Protein AF-A0A7J6WK36-F1 (afdb_monomer)

Sequence (88 aa):
MTPGISDHSPVVLRWNKHIPTTVKPFRFFNHWDEHKDFLNMVGESWQTETRGNPMMRVTNKLKTLKIKLKEWSKNHYSQMQTKISDAK

Organism: Thalictrum thalictroides (NCBI:txid46969)

Secondary structure (DSSP, 8-state):
--------PPP------------PPP---GGGTTSTTHHHHHHHHHHS---SSHHHHHHHHHHHHHHHHHHHHHHHHHHHHHHHHHT-

Solvent-accessible surface area (backbone atoms only — not comparable to full-atom values): 5793 Å² total; per-residue (Å²): 136,86,88,80,79,74,90,71,80,82,84,83,83,82,77,83,78,81,69,77,88,67,82,76,78,91,77,89,59,75,75,49,73,77,35,87,62,38,64,55,52,50,48,56,28,66,69,51,89,62,80,75,55,74,67,51,30,54,54,49,33,53,51,51,37,52,53,53,51,51,52,50,45,46,74,77,40,48,68,59,57,50,56,62,56,72,76,104

Foldseek 3Di:
DDPDDDPDDDDDDDDPPPPPPPDDDQDDDPCLVVDPCNVVLLVVLLPDDDDDDPVRSVVSSVVSSSVVCVVVCCVPCVVVVVVVVVVD

pLDDT: mean 81.64, std 13.92, range [43.06, 95.62]

Radius of gyration: 23.9 Å; Cα contacts (8 Å, |Δi|>4): 22; chains: 1; bounding box: 55×28×69 Å

Mean predicted aligned error: 11.8 Å

Structure (mmCIF, N/CA/C/O backbone):
data_AF-A0A7J6WK36-F1
#
_entry.id   AF-A0A7J6WK36-F1
#
loop_
_atom_site.group_PDB
_atom_site.id
_atom_site.type_symbol
_atom_site.label_atom_id
_atom_site.label_alt_id
_atom_site.label_comp_id
_atom_site.label_asym_id
_atom_site.label_entity_id
_atom_site.label_seq_id
_atom_site.pdbx_PDB_ins_code
_atom_site.Cartn_x
_atom_site.Cartn_y
_atom_site.Cartn_z
_atom_site.occupancy
_atom_site.B_iso_or_equiv
_atom_site.auth_seq_id
_atom_site.auth_comp_id
_atom_site.auth_asym_id
_atom_site.auth_atom_id
_atom_site.pdbx_PDB_model_num
ATOM 1 N N . MET A 1 1 ? 37.659 -12.801 -54.954 1.00 45.97 1 MET A N 1
ATOM 2 C CA . MET A 1 1 ? 36.926 -11.665 -54.359 1.00 45.97 1 MET A CA 1
ATOM 3 C C . MET A 1 1 ? 36.114 -12.214 -53.204 1.00 45.97 1 MET A C 1
ATOM 5 O O . MET A 1 1 ? 35.295 -13.084 -53.450 1.00 45.97 1 MET A O 1
ATOM 9 N N . THR A 1 2 ? 36.408 -11.828 -51.965 1.00 49.88 2 THR A N 1
ATOM 10 C CA . THR A 1 2 ? 35.699 -12.313 -50.768 1.00 49.88 2 THR A CA 1
ATOM 11 C C . THR A 1 2 ? 34.619 -11.299 -50.384 1.00 49.88 2 THR A C 1
ATOM 13 O O . THR A 1 2 ? 34.965 -10.241 -49.857 1.00 49.88 2 THR A O 1
ATOM 16 N N . PRO A 1 3 ? 33.329 -11.559 -50.663 1.00 59.31 3 PRO A N 1
ATOM 17 C CA . PRO A 1 3 ? 32.251 -10.687 -50.229 1.00 59.31 3 PRO A CA 1
ATOM 18 C C . PRO A 1 3 ? 31.945 -11.027 -48.768 1.00 59.31 3 PRO A C 1
ATOM 20 O O . PRO A 1 3 ? 31.574 -12.157 -48.463 1.00 59.31 3 PRO A O 1
ATOM 23 N N . GLY A 1 4 ? 32.138 -10.089 -47.844 1.00 61.28 4 GLY A N 1
ATOM 24 C CA . GLY A 1 4 ? 31.781 -10.371 -46.448 1.00 61.28 4 GLY A CA 1
ATOM 25 C C . GLY A 1 4 ? 32.167 -9.328 -45.413 1.00 61.28 4 GLY A C 1
ATOM 26 O O . GLY A 1 4 ? 31.612 -9.343 -44.320 1.00 61.28 4 GLY A O 1
ATOM 27 N N . ILE A 1 5 ? 33.068 -8.402 -45.732 1.00 63.88 5 ILE A N 1
ATOM 28 C CA . ILE A 1 5 ? 33.434 -7.325 -44.809 1.00 63.88 5 ILE A CA 1
ATOM 29 C C . ILE A 1 5 ? 32.632 -6.072 -45.142 1.00 63.88 5 ILE A C 1
ATOM 31 O O . ILE A 1 5 ? 32.924 -5.328 -46.071 1.00 63.88 5 ILE A O 1
ATOM 35 N N . SER A 1 6 ? 31.561 -5.915 -44.375 1.00 73.94 6 SER A N 1
ATOM 36 C CA . SER A 1 6 ? 30.803 -4.684 -44.209 1.00 73.94 6 SER A CA 1
ATOM 37 C C . SER A 1 6 ? 31.716 -3.631 -43.562 1.00 73.94 6 SER A C 1
ATOM 39 O O . SER A 1 6 ? 32.134 -3.823 -42.423 1.00 73.94 6 SER A O 1
ATOM 41 N N . ASP A 1 7 ? 32.025 -2.530 -44.256 1.00 74.94 7 ASP A N 1
ATOM 42 C CA . ASP A 1 7 ? 32.824 -1.391 -43.738 1.00 74.94 7 ASP A CA 1
ATOM 43 C C . ASP A 1 7 ? 32.015 -0.488 -42.780 1.00 74.94 7 ASP A C 1
ATOM 45 O O . ASP A 1 7 ? 32.234 0.713 -42.620 1.00 74.94 7 ASP A O 1
ATOM 49 N N . HIS A 1 8 ? 30.988 -1.058 -42.154 1.00 77.75 8 HIS A N 1
ATOM 50 C CA . HIS A 1 8 ? 30.112 -0.328 -41.263 1.00 77.75 8 HIS A CA 1
ATOM 51 C C . HIS A 1 8 ? 30.694 -0.353 -39.850 1.00 77.75 8 HIS A C 1
ATOM 53 O O . HIS A 1 8 ? 30.622 -1.358 -39.144 1.00 77.75 8 HIS A O 1
ATOM 59 N N . SER A 1 9 ? 31.241 0.784 -39.418 1.00 78.75 9 SER A N 1
ATOM 60 C CA . SER A 1 9 ? 31.573 1.001 -38.009 1.00 78.75 9 SER A CA 1
ATOM 61 C C . SER A 1 9 ? 30.288 1.129 -37.176 1.00 78.75 9 SER A C 1
ATOM 63 O O . SER A 1 9 ? 29.463 2.003 -37.459 1.00 78.75 9 SER A O 1
ATOM 65 N N . PRO A 1 10 ? 30.082 0.291 -36.144 1.00 78.38 10 PRO A N 1
ATOM 66 C CA . PRO A 1 10 ? 28.904 0.376 -35.292 1.00 78.38 10 PRO A CA 1
ATOM 67 C C . PRO A 1 10 ? 28.952 1.634 -34.418 1.00 78.38 10 PRO A C 1
ATOM 69 O O . PRO A 1 10 ? 29.928 1.898 -33.717 1.00 78.38 10 PRO A O 1
ATOM 72 N N . VAL A 1 11 ? 27.859 2.396 -34.417 1.00 81.69 11 VAL A N 1
ATOM 73 C CA . VAL A 1 11 ? 27.659 3.515 -33.491 1.00 81.69 11 VAL A CA 1
ATOM 74 C C . VAL A 1 11 ? 27.081 2.981 -32.181 1.00 81.69 11 VAL A C 1
ATOM 76 O O . VAL A 1 11 ? 25.999 2.396 -32.154 1.00 81.69 11 VAL A O 1
ATOM 79 N N . VAL A 1 12 ? 27.795 3.211 -31.077 1.00 82.94 12 VAL A N 1
ATOM 80 C CA . VAL A 1 12 ? 27.345 2.857 -29.724 1.00 82.94 12 VAL A CA 1
ATOM 81 C C . VAL A 1 12 ? 26.768 4.098 -29.049 1.00 82.94 12 VAL A C 1
ATOM 83 O O . VAL A 1 12 ? 27.500 4.970 -28.583 1.00 82.94 12 VAL A O 1
ATOM 86 N N . LEU A 1 13 ? 25.440 4.172 -28.967 1.00 82.38 13 LEU A N 1
ATOM 87 C CA . LEU A 1 13 ? 24.745 5.224 -28.227 1.00 82.38 13 LEU A CA 1
ATOM 88 C C . LEU A 1 13 ? 24.607 4.813 -26.759 1.00 82.38 13 LEU A C 1
ATOM 90 O O . LEU A 1 13 ? 23.907 3.857 -26.427 1.00 82.38 13 LEU A O 1
ATOM 94 N N . ARG A 1 14 ? 25.261 5.552 -25.859 1.00 77.62 14 ARG A N 1
ATOM 95 C CA . ARG A 1 14 ? 25.097 5.379 -24.411 1.00 77.62 14 ARG A CA 1
ATOM 96 C C . ARG A 1 14 ? 24.025 6.331 -23.905 1.00 77.62 14 ARG A C 1
ATOM 98 O O . ARG A 1 14 ? 24.282 7.510 -23.683 1.00 77.62 14 ARG A O 1
ATOM 105 N N . TRP A 1 15 ? 22.818 5.813 -23.709 1.00 78.94 15 TRP A N 1
ATOM 106 C CA . TRP A 1 15 ? 21.743 6.572 -23.083 1.00 78.94 15 TRP A CA 1
ATOM 107 C C . TRP A 1 15 ? 21.832 6.440 -21.563 1.00 78.94 15 TRP A C 1
ATOM 109 O O . TRP A 1 15 ? 21.509 5.390 -21.003 1.00 78.94 15 TRP A O 1
ATOM 119 N N . ASN A 1 16 ? 22.244 7.509 -20.883 1.00 73.50 16 ASN A N 1
ATOM 120 C CA . ASN A 1 16 ? 22.182 7.564 -19.428 1.00 73.50 16 ASN A CA 1
ATOM 121 C C . ASN A 1 16 ? 20.709 7.731 -19.026 1.00 73.50 16 ASN A C 1
ATOM 123 O O . ASN A 1 16 ? 20.159 8.832 -19.055 1.00 73.50 16 ASN A O 1
ATOM 127 N N . LYS A 1 17 ? 20.024 6.620 -18.727 1.00 69.12 17 LYS A N 1
ATOM 128 C CA . LYS A 1 17 ? 18.642 6.650 -18.237 1.00 69.12 17 LYS A CA 1
ATOM 129 C C . LYS A 1 17 ? 18.668 7.206 -16.814 1.00 69.12 17 LYS A C 1
ATOM 131 O O . LYS A 1 17 ? 18.706 6.446 -15.853 1.00 69.12 17 LYS A O 1
ATOM 136 N N . HIS A 1 18 ? 18.628 8.528 -16.671 1.00 69.56 18 HIS A N 1
ATOM 137 C CA . HIS A 1 18 ? 18.203 9.130 -15.416 1.00 69.56 18 HIS A CA 1
ATOM 138 C C . HIS A 1 18 ? 16.711 8.824 -15.273 1.00 69.56 18 HIS A C 1
ATOM 140 O O . HIS A 1 18 ? 15.864 9.566 -15.762 1.00 69.56 18 HIS A O 1
ATOM 146 N N . ILE A 1 19 ? 16.388 7.660 -14.710 1.00 69.25 19 ILE A N 1
ATOM 147 C CA . ILE A 1 19 ? 15.015 7.292 -14.379 1.00 69.25 19 ILE A CA 1
ATOM 148 C C . ILE A 1 19 ? 14.716 8.052 -13.090 1.00 69.25 19 ILE A C 1
ATOM 150 O O . ILE A 1 19 ? 15.246 7.662 -12.047 1.00 69.25 19 ILE A O 1
ATOM 154 N N . PRO A 1 20 ? 13.932 9.146 -13.118 1.00 69.00 20 PRO A N 1
ATOM 155 C CA . PRO A 1 20 ? 13.500 9.750 -11.873 1.00 69.00 20 PRO A CA 1
ATOM 156 C C . PRO A 1 20 ? 12.810 8.670 -11.040 1.00 69.00 20 PRO A C 1
ATOM 158 O O . PRO A 1 20 ? 11.987 7.901 -11.546 1.00 69.00 20 PRO A O 1
ATOM 161 N N . THR A 1 21 ? 13.159 8.593 -9.760 1.00 68.19 21 THR A N 1
ATOM 162 C CA . THR A 1 21 ? 12.507 7.730 -8.773 1.00 68.19 21 THR A CA 1
ATOM 163 C C . THR A 1 21 ? 11.109 8.271 -8.473 1.00 68.19 21 THR A C 1
ATOM 165 O O . THR A 1 21 ? 10.797 8.727 -7.378 1.00 68.19 21 THR A O 1
ATOM 168 N N . THR A 1 22 ? 10.228 8.258 -9.471 1.00 74.12 22 THR A N 1
ATOM 169 C CA . THR A 1 22 ? 8.822 8.597 -9.288 1.00 74.12 22 THR A CA 1
ATOM 170 C C . THR A 1 22 ? 8.164 7.479 -8.490 1.00 74.12 22 THR A C 1
ATOM 172 O O . THR A 1 22 ? 8.194 6.308 -8.881 1.00 74.12 22 THR A O 1
ATOM 175 N N . VAL A 1 23 ? 7.543 7.833 -7.363 1.00 74.56 23 VAL A N 1
ATOM 176 C CA . VAL A 1 23 ? 6.751 6.886 -6.574 1.00 74.56 23 VAL A CA 1
ATOM 177 C C . VAL A 1 23 ? 5.615 6.371 -7.453 1.00 74.56 23 VAL A C 1
ATOM 179 O O . VAL A 1 23 ? 4.726 7.129 -7.839 1.00 74.56 23 VAL A O 1
ATOM 182 N N . LYS A 1 24 ? 5.634 5.074 -7.779 1.00 78.38 24 LYS A N 1
ATOM 183 C CA . LYS A 1 24 ? 4.564 4.470 -8.579 1.00 78.38 24 LYS A CA 1
ATOM 184 C C . LYS A 1 24 ? 3.226 4.615 -7.837 1.00 78.38 24 LYS A C 1
ATOM 186 O O . LYS A 1 24 ? 3.148 4.251 -6.652 1.00 78.38 24 LYS A O 1
ATOM 191 N N . PRO A 1 25 ? 2.168 5.117 -8.500 1.00 83.81 25 PRO A N 1
ATOM 192 C CA . PRO A 1 25 ? 0.847 5.160 -7.899 1.00 83.81 25 PRO A CA 1
ATOM 193 C C . PRO A 1 25 ? 0.390 3.741 -7.557 1.00 83.81 25 PRO A C 1
ATOM 195 O O . PRO A 1 25 ? 0.817 2.753 -8.156 1.00 83.81 25 PRO A O 1
ATOM 198 N N . PHE A 1 26 ? -0.475 3.632 -6.553 1.00 85.31 26 PHE A N 1
ATOM 199 C CA . PHE A 1 26 ? -1.079 2.348 -6.227 1.00 85.31 26 PHE A CA 1
ATOM 200 C C . PHE A 1 26 ? -2.047 1.939 -7.333 1.00 85.31 26 PHE A C 1
ATOM 202 O O . PHE A 1 26 ? -2.890 2.740 -7.732 1.00 85.31 26 PHE A O 1
ATOM 209 N N . ARG A 1 27 ? -1.929 0.692 -7.786 1.00 87.56 27 ARG A N 1
ATOM 210 C CA . ARG A 1 27 ? -2.815 0.086 -8.770 1.00 87.56 27 ARG A CA 1
ATOM 211 C C . ARG A 1 27 ? -3.427 -1.162 -8.152 1.00 87.56 27 ARG A C 1
ATOM 213 O O . ARG A 1 27 ? -2.694 -2.021 -7.671 1.00 87.56 27 ARG A O 1
ATOM 220 N N . PHE A 1 28 ? -4.752 -1.223 -8.155 1.00 88.06 28 PHE A N 1
ATOM 221 C CA . PHE A 1 28 ? -5.476 -2.456 -7.885 1.00 88.06 28 PHE A CA 1
ATOM 222 C C . PHE A 1 28 ? -5.437 -3.324 -9.143 1.00 88.06 28 PHE A C 1
ATOM 224 O O . PHE A 1 28 ? -5.566 -2.803 -10.254 1.00 88.06 28 PHE A O 1
ATOM 231 N N . PHE A 1 29 ? -5.226 -4.624 -8.975 1.00 88.50 29 PHE A N 1
ATOM 232 C CA . PHE A 1 29 ? -5.223 -5.571 -10.079 1.00 88.50 29 PHE A CA 1
ATOM 233 C C . PHE A 1 29 ? -6.398 -6.514 -9.910 1.00 88.50 29 PHE A C 1
ATOM 235 O O . PHE A 1 29 ? -6.491 -7.145 -8.864 1.00 88.50 29 PHE A O 1
ATOM 242 N N . ASN A 1 30 ? -7.225 -6.642 -10.947 1.00 89.56 30 ASN A N 1
ATOM 243 C CA . ASN A 1 30 ? -8.487 -7.377 -10.867 1.00 89.56 30 ASN A CA 1
ATOM 244 C C . ASN A 1 30 ? -8.299 -8.771 -10.275 1.00 89.56 30 ASN A C 1
ATOM 246 O O . ASN A 1 30 ? -8.829 -8.980 -9.208 1.00 89.56 30 ASN A O 1
ATOM 250 N N . HIS A 1 31 ? -7.386 -9.596 -10.803 1.00 88.81 31 HIS A N 1
ATOM 251 C CA . HIS A 1 31 ? -7.087 -10.953 -10.299 1.00 88.81 31 HIS A CA 1
ATOM 252 C C . HIS A 1 31 ? -6.778 -11.094 -8.790 1.00 88.81 31 HIS A C 1
ATOM 254 O O . HIS A 1 31 ? -6.633 -12.205 -8.288 1.00 88.81 31 HIS A O 1
ATOM 260 N N . TRP A 1 32 ? -6.589 -9.992 -8.056 1.00 91.31 32 TRP A N 1
ATOM 261 C CA . TRP A 1 32 ? -6.513 -10.048 -6.603 1.00 91.31 32 TRP A CA 1
ATOM 262 C C . TRP A 1 32 ? -7.850 -10.446 -5.990 1.00 91.31 32 TRP A C 1
ATOM 264 O O . TRP A 1 32 ? -7.827 -11.126 -4.977 1.00 91.31 32 TRP A O 1
ATOM 274 N N . ASP A 1 33 ? -8.984 -10.061 -6.577 1.00 90.19 33 ASP A N 1
ATOM 275 C CA . ASP A 1 33 ? -10.310 -10.409 -6.060 1.00 90.19 33 ASP A CA 1
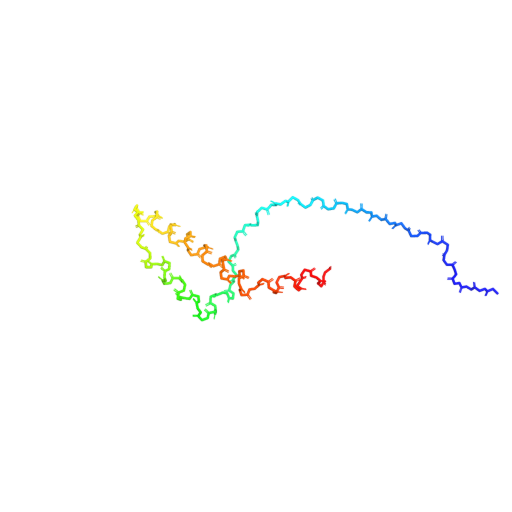ATOM 276 C C . ASP A 1 33 ? -10.623 -11.910 -6.154 1.00 90.19 33 ASP A C 1
ATOM 278 O O . ASP A 1 33 ? -11.298 -12.453 -5.283 1.00 90.19 33 ASP A O 1
ATOM 282 N N . GLU A 1 34 ? -10.048 -12.591 -7.142 1.00 91.50 34 GLU A N 1
ATOM 283 C CA . GLU A 1 34 ? -10.085 -14.044 -7.315 1.00 91.50 34 GLU A CA 1
ATOM 284 C C . GLU A 1 34 ? -9.209 -14.794 -6.293 1.00 91.50 34 GLU A C 1
ATOM 286 O O . GLU A 1 34 ? -9.369 -16.001 -6.093 1.00 91.50 34 GLU A O 1
ATOM 291 N N . HIS A 1 35 ? -8.268 -14.115 -5.626 1.00 92.00 35 HIS A N 1
ATOM 292 C CA . HIS A 1 35 ? -7.385 -14.768 -4.667 1.00 92.00 35 HIS A CA 1
ATOM 293 C C . HIS A 1 35 ? -8.136 -15.107 -3.374 1.00 92.00 35 HIS A C 1
ATOM 295 O O . HIS A 1 35 ? -8.712 -14.236 -2.726 1.00 92.00 35 HIS A O 1
ATOM 301 N N . LYS A 1 36 ? -8.044 -16.364 -2.926 1.00 93.12 36 LYS A N 1
ATOM 302 C CA . LYS A 1 36 ? -8.738 -16.879 -1.726 1.00 93.12 36 LYS A CA 1
ATOM 303 C C . LYS A 1 36 ? -8.579 -16.012 -0.465 1.00 93.12 36 LYS A C 1
ATOM 305 O O . LYS A 1 36 ? -9.514 -15.877 0.317 1.00 93.12 36 LYS A O 1
ATOM 310 N N . ASP A 1 37 ? -7.410 -15.398 -0.289 1.00 90.88 37 ASP A N 1
ATOM 311 C CA . ASP A 1 37 ? -7.087 -14.600 0.901 1.00 90.88 37 ASP A CA 1
ATOM 312 C C . ASP A 1 37 ? -7.560 -13.137 0.799 1.00 90.88 37 ASP A C 1
ATOM 314 O O . ASP A 1 37 ? -7.487 -12.389 1.775 1.00 90.88 37 ASP A O 1
ATOM 318 N N . PHE A 1 38 ? -8.059 -12.704 -0.364 1.00 92.75 38 PHE A N 1
ATOM 319 C CA . PHE A 1 38 ? -8.443 -11.314 -0.603 1.00 92.75 38 PHE A CA 1
ATOM 320 C C . PHE A 1 38 ? -9.582 -10.851 0.296 1.00 92.75 38 PHE A C 1
ATOM 322 O O . PHE A 1 38 ? -9.446 -9.845 0.995 1.00 92.75 38 PHE A O 1
ATOM 329 N N . LEU A 1 39 ? -10.685 -11.603 0.330 1.00 95.12 39 LEU A N 1
ATOM 330 C CA . LEU A 1 39 ? -11.830 -11.262 1.173 1.00 95.12 39 LEU A CA 1
ATOM 331 C C . LEU A 1 39 ? -11.466 -11.273 2.660 1.00 95.12 39 LEU A C 1
ATOM 333 O O . LEU A 1 39 ? -11.968 -10.435 3.408 1.00 95.12 39 LEU A O 1
ATOM 337 N N . ASN A 1 40 ? -10.549 -12.153 3.077 1.00 94.81 40 ASN A N 1
ATOM 338 C CA . ASN A 1 40 ? -10.054 -12.158 4.449 1.00 94.81 40 ASN A CA 1
ATOM 339 C C . ASN A 1 40 ? -9.296 -10.857 4.771 1.00 94.81 40 ASN A C 1
ATOM 341 O O . ASN A 1 40 ? -9.620 -10.176 5.743 1.00 94.81 40 ASN A O 1
ATOM 345 N N . MET A 1 41 ? -8.372 -10.428 3.904 1.00 94.19 41 MET A N 1
ATOM 346 C CA . MET A 1 41 ? -7.655 -9.156 4.077 1.00 94.19 41 MET A CA 1
ATOM 347 C C . MET A 1 41 ? -8.601 -7.947 4.132 1.00 94.19 41 MET A C 1
ATOM 349 O O . MET A 1 41 ? -8.408 -7.048 4.956 1.00 94.19 41 MET A O 1
ATOM 353 N N . VAL A 1 42 ? -9.637 -7.928 3.283 1.00 95.25 42 VAL A N 1
ATOM 354 C CA . VAL A 1 42 ? -10.687 -6.897 3.313 1.00 95.25 42 VAL A CA 1
ATOM 355 C C . VAL A 1 42 ? -11.421 -6.923 4.650 1.00 95.25 42 VAL A C 1
ATOM 357 O O . VAL A 1 42 ? -11.555 -5.874 5.284 1.00 95.25 42 VAL A O 1
ATOM 360 N N . GLY A 1 43 ? -11.842 -8.106 5.100 1.00 95.38 43 GLY A N 1
ATOM 361 C CA . GLY A 1 43 ? -12.518 -8.314 6.376 1.00 95.38 43 GLY A CA 1
ATOM 362 C C . GLY A 1 43 ? -11.701 -7.783 7.549 1.00 95.38 43 GLY A C 1
ATOM 363 O O . GLY A 1 43 ? -12.187 -6.949 8.310 1.00 95.38 43 GLY A O 1
ATOM 364 N N . GLU A 1 44 ? -10.429 -8.160 7.649 1.00 93.38 44 GLU A N 1
ATOM 365 C CA . GLU A 1 44 ? -9.534 -7.675 8.701 1.00 93.38 44 GLU A CA 1
ATOM 366 C C . GLU A 1 44 ? -9.364 -6.145 8.677 1.00 93.38 44 GLU A C 1
ATOM 368 O O . GLU A 1 44 ? -9.360 -5.489 9.722 1.00 93.38 44 GLU A O 1
ATOM 373 N N . SER A 1 45 ? -9.230 -5.540 7.490 1.00 93.25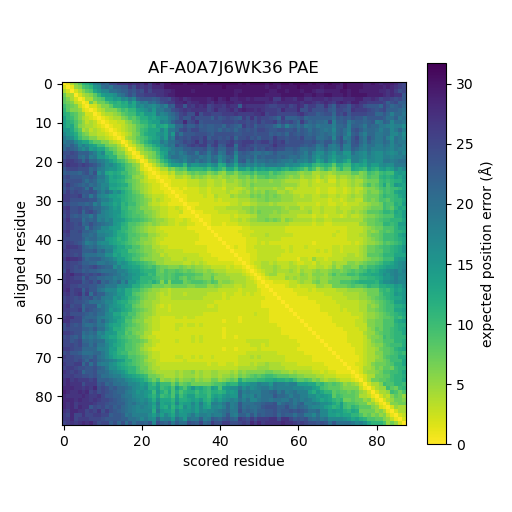 45 SER A N 1
ATOM 374 C CA . SER A 1 45 ? -9.192 -4.077 7.359 1.00 93.25 45 SER A CA 1
ATOM 375 C C . SER A 1 45 ? -10.506 -3.426 7.794 1.00 93.25 45 SER A C 1
ATOM 377 O O . SER A 1 45 ? -10.496 -2.333 8.366 1.00 93.25 45 SER A O 1
ATOM 379 N N . TRP A 1 46 ? -11.639 -4.095 7.576 1.00 94.00 46 TRP A N 1
ATOM 380 C CA . TRP A 1 46 ? -12.954 -3.611 7.985 1.00 94.00 46 TRP A CA 1
ATOM 381 C C . TRP A 1 46 ? -13.248 -3.796 9.473 1.00 94.00 46 TRP A C 1
ATOM 383 O O . TRP A 1 46 ? -14.005 -2.997 10.020 1.00 94.00 46 TRP A O 1
ATOM 393 N N . GLN A 1 47 ? -12.611 -4.750 10.148 1.00 92.25 47 GLN A N 1
ATOM 394 C CA . GLN A 1 47 ? -12.709 -4.911 11.604 1.00 92.25 47 GLN A CA 1
ATOM 395 C C . GLN A 1 47 ? -11.847 -3.909 12.382 1.00 92.25 47 GLN A C 1
ATOM 397 O O . GLN A 1 47 ? -12.006 -3.749 13.587 1.00 92.25 47 GLN A O 1
ATOM 402 N N . THR A 1 48 ? -10.957 -3.177 11.705 1.00 86.25 48 THR A N 1
ATOM 403 C CA . THR A 1 48 ? -10.133 -2.163 12.370 1.00 86.25 48 THR A CA 1
ATOM 404 C C . THR A 1 48 ? -11.004 -1.005 12.882 1.00 86.25 48 THR A C 1
ATOM 406 O O . THR A 1 48 ? -11.655 -0.293 12.096 1.00 86.25 48 THR A O 1
ATOM 409 N N . GLU A 1 49 ? -10.995 -0.811 14.204 1.00 87.75 49 GLU A N 1
ATOM 410 C CA . GLU A 1 49 ? -11.616 0.321 14.895 1.00 87.75 49 GLU A CA 1
ATOM 411 C C . GLU A 1 49 ? -11.055 1.628 14.322 1.00 87.75 49 GLU A C 1
ATOM 413 O O . GLU A 1 49 ? -9.847 1.859 14.276 1.00 87.75 49 GLU A O 1
ATOM 418 N N . THR A 1 50 ? -11.938 2.491 13.830 1.00 87.62 50 THR A N 1
ATOM 419 C CA . THR A 1 50 ? -11.559 3.743 13.168 1.00 87.62 50 THR A CA 1
ATOM 420 C C . THR A 1 50 ? -12.426 4.865 13.711 1.00 87.62 50 THR A C 1
ATOM 422 O O . THR A 1 50 ? -13.652 4.817 13.614 1.00 87.62 50 THR A O 1
ATOM 425 N N . ARG A 1 51 ? -11.775 5.877 14.292 1.00 91.12 51 ARG A N 1
ATOM 426 C CA . ARG A 1 51 ? -12.421 7.080 14.831 1.00 91.12 51 ARG A CA 1
ATOM 427 C C . ARG A 1 51 ? -12.682 8.102 13.719 1.00 91.12 51 ARG A C 1
ATOM 429 O O . ARG A 1 51 ? -11.963 8.135 12.719 1.00 91.12 51 ARG A O 1
ATOM 436 N N . GLY A 1 52 ? -13.682 8.959 13.921 1.00 92.38 52 GLY A N 1
ATOM 437 C CA . GLY A 1 52 ? -14.041 10.052 13.012 1.00 92.38 52 GLY A CA 1
ATOM 438 C C . GLY A 1 52 ? -15.430 9.897 12.393 1.00 92.38 52 GLY A C 1
ATOM 439 O O . GLY A 1 52 ? -16.172 8.967 12.711 1.00 92.38 52 GLY A O 1
ATOM 440 N N . ASN A 1 53 ? -15.784 10.825 11.502 1.00 95.56 53 ASN A N 1
ATOM 441 C CA . ASN A 1 53 ? -17.068 10.790 10.801 1.00 95.56 53 ASN A CA 1
ATOM 442 C C . ASN A 1 53 ? -17.155 9.585 9.832 1.00 95.56 53 ASN A C 1
ATOM 444 O O . ASN A 1 53 ? -16.126 8.988 9.496 1.00 95.56 53 ASN A O 1
ATOM 448 N N . PRO A 1 54 ? -18.353 9.213 9.348 1.00 94.00 54 PRO A N 1
ATOM 449 C CA . PRO A 1 54 ? -18.522 8.049 8.475 1.00 94.00 54 PRO A CA 1
ATOM 450 C C . PRO A 1 54 ? -17.595 8.035 7.247 1.00 94.00 54 PRO A C 1
ATOM 452 O O . PRO A 1 54 ? -17.000 7.003 6.939 1.00 94.00 54 PRO A O 1
ATOM 455 N N . MET A 1 55 ? -17.384 9.183 6.598 1.00 95.62 55 MET A N 1
ATOM 456 C CA . MET A 1 55 ? -16.506 9.298 5.428 1.00 95.62 55 MET A CA 1
ATOM 457 C C . MET A 1 55 ? -15.026 9.081 5.787 1.00 95.62 55 MET A C 1
ATOM 459 O O . MET A 1 55 ? -14.291 8.381 5.086 1.00 95.62 55 MET A O 1
ATOM 463 N N . MET A 1 56 ? -14.577 9.622 6.922 1.00 94.75 56 MET A N 1
ATOM 464 C CA . MET A 1 56 ? -13.237 9.374 7.460 1.00 94.75 56 MET A CA 1
ATOM 465 C C . MET A 1 56 ? -13.032 7.897 7.793 1.00 94.75 56 MET A C 1
ATOM 467 O O . MET A 1 56 ? -11.977 7.341 7.504 1.00 94.75 56 MET A O 1
ATOM 471 N N . ARG A 1 57 ? -14.045 7.234 8.358 1.00 94.56 57 ARG A N 1
ATOM 472 C CA . ARG A 1 57 ? -13.971 5.804 8.684 1.00 94.56 57 ARG A CA 1
ATOM 473 C C . ARG A 1 57 ? -13.775 4.962 7.426 1.00 94.56 57 ARG A C 1
ATOM 475 O O . ARG A 1 57 ? -12.867 4.136 7.395 1.00 94.56 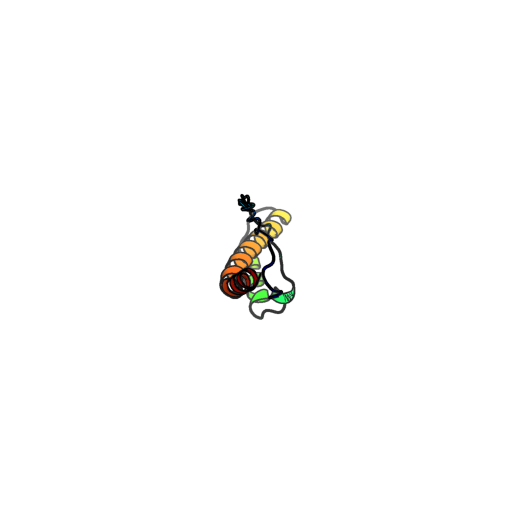57 ARG A O 1
ATOM 482 N N . VAL A 1 58 ? -14.550 5.218 6.370 1.00 94.19 58 VAL A N 1
ATOM 483 C CA . VAL A 1 58 ? -14.406 4.521 5.079 1.00 94.19 58 VAL A CA 1
ATOM 484 C C . VAL A 1 58 ? -13.028 4.774 4.464 1.00 94.19 58 VAL A C 1
ATOM 486 O O . VAL A 1 58 ? -12.316 3.831 4.124 1.00 94.19 58 VAL A O 1
ATOM 489 N N . THR A 1 59 ? -12.605 6.036 4.368 1.00 94.31 59 THR A N 1
ATOM 490 C CA . THR A 1 59 ? -11.301 6.377 3.774 1.00 94.31 59 THR A CA 1
ATOM 491 C C . THR A 1 59 ? -10.128 5.789 4.557 1.00 94.31 59 THR A C 1
ATOM 493 O O . THR A 1 59 ? -9.163 5.329 3.948 1.00 94.31 59 THR A O 1
ATOM 496 N N . ASN A 1 60 ? -10.204 5.733 5.887 1.00 94.12 60 ASN A N 1
ATOM 497 C CA . ASN A 1 60 ? -9.174 5.111 6.715 1.00 94.12 60 ASN A CA 1
ATOM 498 C C . ASN A 1 60 ? -9.123 3.591 6.524 1.00 94.12 60 ASN A C 1
ATOM 500 O O . ASN A 1 60 ? -8.033 3.052 6.350 1.00 94.12 60 ASN A O 1
ATOM 504 N N . LYS A 1 61 ? -10.270 2.906 6.450 1.00 95.06 61 LYS A N 1
ATOM 505 C CA . LYS A 1 61 ? -10.316 1.467 6.136 1.00 95.06 61 LYS A CA 1
ATOM 506 C C . LYS A 1 61 ? -9.699 1.164 4.768 1.00 95.06 61 LYS A C 1
ATOM 508 O O . LYS A 1 61 ? -8.878 0.256 4.655 1.00 95.06 61 LYS A O 1
ATOM 513 N N . LEU A 1 62 ? -10.001 1.976 3.752 1.00 94.56 62 LEU A N 1
ATOM 514 C CA . LEU A 1 62 ? -9.398 1.853 2.419 1.00 94.56 62 LEU A CA 1
ATOM 515 C C . LEU A 1 62 ? -7.884 2.120 2.425 1.00 94.56 62 LEU A C 1
ATOM 517 O O . LEU A 1 62 ? -7.137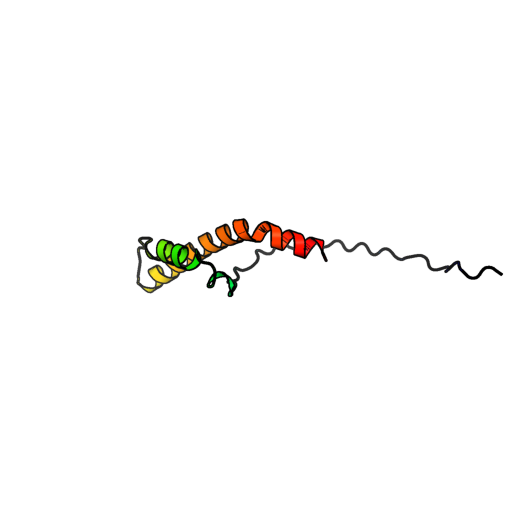 1.437 1.724 1.00 94.56 62 LEU A O 1
ATOM 521 N N . LYS A 1 63 ? -7.400 3.078 3.228 1.00 93.38 63 LYS A N 1
ATOM 522 C CA . LYS A 1 63 ? -5.956 3.316 3.413 1.00 93.38 63 LYS A CA 1
ATOM 523 C C . LYS A 1 63 ? -5.266 2.105 4.041 1.00 93.38 63 LYS A C 1
ATOM 525 O O . LYS A 1 63 ? -4.221 1.696 3.542 1.00 93.38 63 LYS A O 1
ATOM 530 N N . THR A 1 64 ? -5.856 1.519 5.081 1.00 93.88 64 THR A N 1
ATOM 531 C CA . THR A 1 64 ? -5.334 0.307 5.726 1.00 93.88 64 THR A CA 1
ATOM 532 C C . THR A 1 64 ? -5.281 -0.857 4.741 1.00 93.88 64 THR A 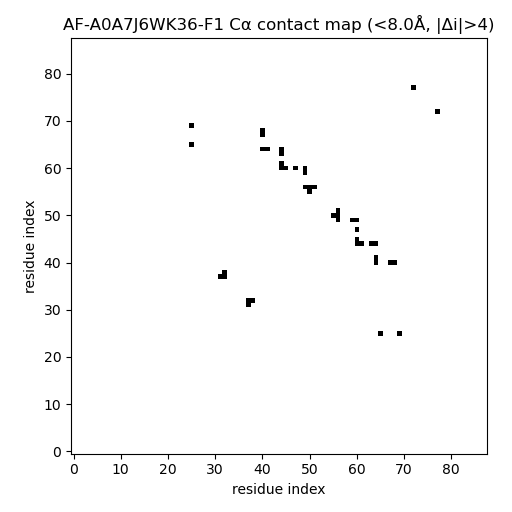C 1
ATOM 534 O O . THR A 1 64 ? -4.235 -1.488 4.595 1.00 93.88 64 THR A O 1
ATOM 537 N N . LEU A 1 65 ? -6.367 -1.091 4.000 1.00 94.81 65 LEU A N 1
ATOM 538 C CA . LEU A 1 65 ? -6.432 -2.139 2.982 1.00 94.81 65 LEU A CA 1
ATOM 539 C C . LEU A 1 65 ? -5.361 -1.947 1.901 1.00 94.81 65 LEU A C 1
ATOM 541 O O . LEU A 1 65 ? -4.659 -2.887 1.542 1.00 94.81 65 LEU A O 1
ATOM 545 N N . LYS A 1 66 ? -5.171 -0.714 1.421 1.00 93.38 66 LYS A N 1
ATOM 546 C CA . LYS A 1 66 ? -4.126 -0.374 0.445 1.00 93.38 66 LYS A CA 1
ATOM 547 C C . LYS A 1 66 ? -2.721 -0.738 0.935 1.00 93.38 66 LYS A C 1
ATOM 549 O O . LYS A 1 66 ? -1.908 -1.185 0.128 1.00 93.38 66 LYS A O 1
ATOM 554 N N . ILE A 1 67 ? -2.411 -0.516 2.214 1.00 92.12 67 ILE A N 1
ATOM 555 C CA . ILE A 1 67 ? -1.103 -0.863 2.793 1.00 92.12 67 ILE A CA 1
ATOM 556 C C . ILE A 1 67 ? -0.928 -2.384 2.801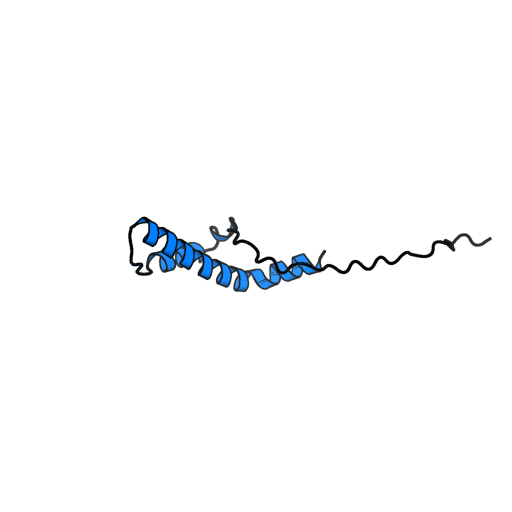 1.00 92.12 67 ILE A C 1
ATOM 558 O O . ILE A 1 67 ? 0.055 -2.871 2.244 1.00 92.12 67 ILE A O 1
ATOM 562 N N . LYS A 1 68 ? -1.917 -3.120 3.324 1.00 92.31 68 LYS A N 1
ATOM 563 C CA . LYS A 1 68 ? -1.903 -4.590 3.347 1.00 92.31 68 LYS A CA 1
ATOM 564 C C . LYS A 1 68 ? -1.741 -5.186 1.950 1.00 92.31 68 LYS A C 1
ATOM 566 O O . LYS A 1 68 ? -0.866 -6.015 1.734 1.00 92.31 68 LYS A O 1
ATOM 571 N N . LEU A 1 69 ? -2.513 -4.706 0.973 1.00 92.62 69 LEU A N 1
ATOM 572 C CA . LEU A 1 69 ? -2.437 -5.180 -0.411 1.00 92.62 69 LEU A CA 1
ATOM 573 C C . LEU A 1 69 ? -1.087 -4.881 -1.066 1.00 92.62 69 LEU A C 1
ATOM 575 O O . LEU A 1 69 ? -0.602 -5.689 -1.853 1.00 92.62 69 LEU A O 1
ATOM 579 N N . LYS A 1 70 ? -0.454 -3.742 -0.756 1.00 90.19 70 LYS A N 1
ATOM 580 C CA . LYS A 1 70 ? 0.896 -3.440 -1.254 1.00 90.19 70 LYS A CA 1
ATOM 581 C C . LYS A 1 70 ? 1.931 -4.423 -0.720 1.00 90.19 70 LYS A C 1
ATOM 583 O O . LYS A 1 70 ? 2.783 -4.870 -1.484 1.00 90.19 70 LYS A O 1
ATOM 588 N N . GLU A 1 71 ? 1.873 -4.725 0.569 1.00 89.88 71 GLU A N 1
ATOM 589 C CA . GLU A 1 71 ? 2.793 -5.661 1.211 1.00 89.88 71 GLU A CA 1
ATOM 590 C C . GLU A 1 71 ? 2.567 -7.089 0.714 1.00 89.88 71 GLU A C 1
ATOM 592 O O . GLU A 1 71 ? 3.501 -7.736 0.243 1.00 89.88 71 GLU A O 1
ATOM 597 N N . TRP A 1 72 ? 1.312 -7.532 0.700 1.00 91.31 72 TRP A N 1
ATOM 598 C CA . TRP A 1 72 ? 0.913 -8.823 0.157 1.00 91.31 72 TRP A CA 1
ATOM 599 C C . TRP A 1 72 ? 1.335 -8.976 -1.310 1.00 91.31 72 TRP A C 1
ATOM 601 O O . TRP A 1 72 ? 2.004 -9.943 -1.667 1.00 91.31 72 TRP A O 1
ATOM 611 N N . SER A 1 73 ? 1.059 -7.979 -2.157 1.00 88.38 73 SER A N 1
ATOM 612 C CA . SER A 1 73 ? 1.462 -8.008 -3.565 1.00 88.38 73 SER A CA 1
ATOM 613 C C . SER A 1 73 ? 2.978 -8.063 -3.734 1.00 88.38 73 SER A C 1
ATOM 615 O O . SER A 1 73 ? 3.473 -8.803 -4.584 1.00 88.38 73 SER A O 1
ATOM 617 N N . LYS A 1 74 ? 3.731 -7.319 -2.916 1.00 85.50 74 LYS A N 1
ATOM 618 C CA . LYS A 1 74 ? 5.191 -7.395 -2.918 1.00 85.50 74 LYS A CA 1
ATOM 619 C C . LYS A 1 74 ? 5.652 -8.805 -2.550 1.00 85.50 74 LYS A C 1
ATOM 621 O O . LYS A 1 74 ? 6.499 -9.343 -3.245 1.00 85.50 74 LYS A O 1
ATOM 626 N N . ASN A 1 75 ? 5.079 -9.432 -1.530 1.00 86.12 75 ASN A N 1
ATOM 627 C CA . ASN A 1 75 ? 5.506 -10.760 -1.089 1.00 86.12 75 ASN A CA 1
ATOM 628 C C . ASN A 1 75 ? 5.133 -11.869 -2.090 1.00 86.12 75 ASN A C 1
ATOM 630 O O . ASN A 1 75 ? 5.949 -12.746 -2.354 1.00 86.12 75 ASN A O 1
ATOM 634 N N . HIS A 1 76 ? 3.947 -11.801 -2.700 1.00 81.75 76 HIS A N 1
ATOM 635 C CA . HIS A 1 76 ? 3.453 -12.829 -3.625 1.00 81.75 76 HIS A CA 1
ATOM 636 C C . HIS A 1 76 ? 3.944 -12.656 -5.071 1.00 81.75 76 HIS A C 1
ATOM 638 O O . HIS A 1 76 ? 4.143 -13.643 -5.774 1.00 81.75 76 HIS A O 1
ATOM 644 N N . TYR A 1 77 ? 4.170 -11.418 -5.525 1.00 77.56 77 TYR A N 1
ATOM 645 C CA . TYR A 1 77 ? 4.443 -11.113 -6.937 1.00 77.56 77 TYR A CA 1
ATOM 646 C C . TYR A 1 77 ? 5.781 -10.398 -7.182 1.00 77.56 77 TYR A C 1
ATOM 648 O O . TYR A 1 77 ? 6.083 -10.080 -8.335 1.00 77.56 77 TYR A O 1
ATOM 656 N N . SER A 1 78 ? 6.609 -10.173 -6.149 1.00 69.75 78 SER A N 1
ATOM 657 C CA . SER A 1 78 ? 7.957 -9.581 -6.285 1.00 69.75 78 SER A CA 1
ATOM 658 C C . SER A 1 78 ? 8.766 -10.258 -7.393 1.00 69.75 78 SER A C 1
ATOM 660 O O . SER A 1 78 ? 9.274 -9.575 -8.281 1.00 69.75 78 SER A O 1
ATOM 662 N N . GLN A 1 79 ? 8.788 -11.595 -7.402 1.00 60.88 79 GLN A N 1
ATOM 663 C CA . GLN A 1 79 ? 9.572 -12.379 -8.359 1.00 60.88 79 GLN A CA 1
ATOM 664 C C . GLN A 1 79 ? 8.998 -12.373 -9.783 1.00 60.88 79 GLN A C 1
ATOM 666 O O . GLN A 1 79 ? 9.742 -12.517 -10.752 1.00 60.88 79 GLN A O 1
ATOM 671 N N . MET A 1 80 ? 7.682 -12.198 -9.937 1.00 60.81 80 MET A N 1
ATOM 672 C CA . MET A 1 80 ? 7.063 -12.113 -11.264 1.0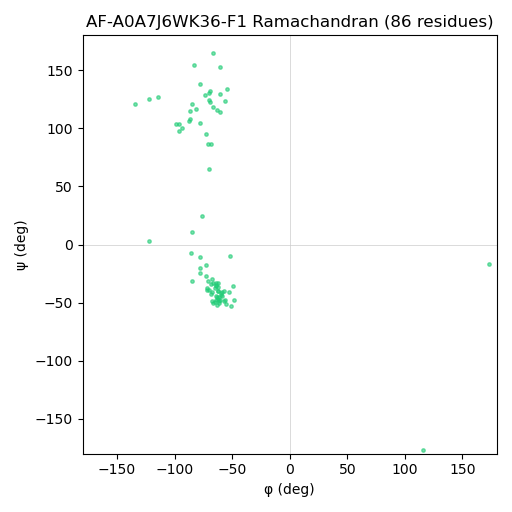0 60.81 80 MET A CA 1
ATOM 673 C C . MET A 1 80 ? 7.416 -10.787 -11.945 1.00 60.81 80 MET A C 1
ATOM 675 O O . MET A 1 80 ? 7.687 -10.768 -13.142 1.00 60.81 80 MET A O 1
ATOM 679 N N . GLN A 1 81 ? 7.489 -9.687 -11.185 1.00 59.59 81 GLN A N 1
ATOM 680 C CA . GLN A 1 81 ? 7.913 -8.394 -11.732 1.00 59.59 81 GLN A CA 1
ATOM 681 C C . GLN A 1 81 ? 9.391 -8.376 -12.137 1.00 59.59 81 GLN A C 1
ATOM 683 O O . GLN A 1 81 ? 9.722 -7.730 -13.129 1.00 59.59 81 GLN A O 1
ATOM 688 N N . THR A 1 82 ? 10.268 -9.088 -11.418 1.00 58.88 82 THR A N 1
ATOM 689 C CA . THR A 1 82 ? 11.696 -9.188 -11.774 1.00 58.88 82 THR A CA 1
ATOM 690 C C . THR A 1 82 ? 11.872 -9.920 -13.103 1.00 58.88 82 THR A C 1
ATOM 692 O O . THR A 1 82 ? 12.457 -9.374 -14.029 1.00 58.88 82 THR A O 1
ATOM 695 N N . LYS A 1 83 ? 11.236 -11.087 -13.269 1.00 53.97 83 LYS A N 1
ATOM 696 C CA . LYS A 1 83 ? 11.356 -11.892 -14.499 1.00 53.97 83 LYS A CA 1
ATOM 697 C C . LYS A 1 83 ? 10.805 -11.202 -15.752 1.00 53.97 83 LYS A C 1
ATOM 699 O O . LYS A 1 83 ? 11.362 -11.36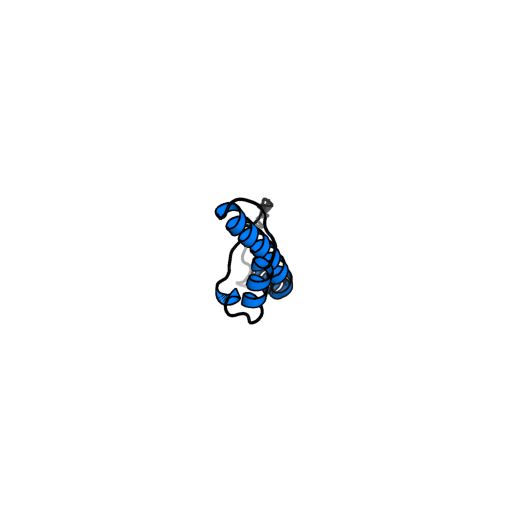3 -16.829 1.00 53.97 83 LYS A O 1
ATOM 704 N N . ILE A 1 84 ? 9.729 -10.420 -15.622 1.00 59.50 84 ILE A N 1
ATOM 705 C CA . ILE A 1 84 ? 9.174 -9.631 -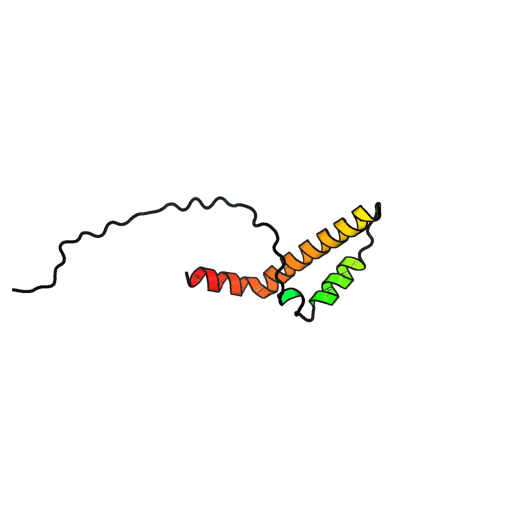16.738 1.00 59.50 84 ILE A CA 1
ATOM 706 C C . ILE A 1 84 ? 10.093 -8.449 -17.099 1.00 59.50 84 ILE A C 1
ATOM 708 O O . ILE A 1 84 ? 10.144 -8.047 -18.258 1.00 59.50 84 ILE A O 1
ATOM 712 N N . SER A 1 85 ? 10.811 -7.887 -16.121 1.00 57.16 85 SER A N 1
ATOM 713 C CA . SER A 1 85 ? 11.807 -6.833 -16.347 1.00 57.16 85 SER A CA 1
ATOM 714 C C . SER A 1 85 ? 13.065 -7.363 -17.036 1.00 57.16 85 SER A C 1
ATOM 716 O O . SER A 1 85 ? 13.606 -6.671 -17.890 1.00 57.16 85 SER A O 1
ATOM 718 N N . ASP A 1 86 ? 13.518 -8.563 -16.670 1.00 57.25 86 ASP A N 1
ATOM 719 C CA . ASP A 1 86 ? 14.754 -9.164 -17.193 1.00 57.25 86 ASP A CA 1
ATOM 720 C C . ASP A 1 86 ? 14.584 -9.766 -18.598 1.00 57.25 86 ASP A C 1
ATOM 722 O O . ASP A 1 86 ? 15.558 -9.949 -19.321 1.00 57.25 86 ASP A O 1
ATOM 726 N N . ALA A 1 87 ? 13.346 -10.055 -19.009 1.00 53.75 87 ALA A N 1
ATOM 727 C CA . ALA A 1 87 ? 13.020 -10.548 -20.348 1.00 53.75 87 ALA A CA 1
ATOM 728 C C . ALA A 1 87 ? 12.845 -9.430 -21.399 1.00 53.75 87 ALA A C 1
ATOM 730 O O . ALA A 1 87 ? 12.332 -9.702 -22.487 1.00 53.75 87 ALA A O 1
ATOM 731 N N . LYS A 1 88 ? 13.205 -8.178 -21.077 1.00 43.06 88 LYS A N 1
ATOM 732 C CA . LYS A 1 88 ? 12.969 -7.001 -21.924 1.00 43.06 88 LYS A CA 1
ATOM 733 C C . LYS A 1 88 ? 14.246 -6.287 -22.350 1.00 43.06 88 LYS A C 1
ATOM 735 O O . LYS A 1 88 ? 15.150 -6.125 -21.506 1.00 43.06 88 LYS A O 1
#